Protein AF-A0NAJ2-F1 (afdb_monomer)

Secondary structure (DSSP, 8-state):
-HHHHHHHHHHHHHHHHHHHHHHTS-----TT--SS---S--SS--PPPTTSSTTEEEEEEEETTEEEEEEEEEEEETTEEE--GGGTEETTEEPPGGGEEEEE------TT------SSSS-----TT----

Radius of gyration: 22.98 Å; Cα contacts (8 Å, |Δi|>4): 167; chains: 1; bounding box: 32×60×70 Å

Sequence (133 aa):
MARELLGLLILSSVLLLYVVAQSLGPNRLTCGKRRVKTIHLVQNGIDAKPGHWPWHAAIFHRKGDQLDYACGGSIIDENTILTAAHCVFLVNGLMPVSRVSVHPGSGSSERGERVCAGTHGAGIDSASRVQFE

InterPro domains:
  IPR001254 Serine proteases, trypsin domain [PF00089] (43-89)
  IPR009003 Peptidase S1, PA clan [SSF50494] (6-106)
  IPR018114 Serine proteases, trypsin family, histidine active site [PS00134] (82-87)
  IPR051333 CLIP domain-containing serine protease [PTHR24260] (43-109)

Structure (mmCIF, N/CA/C/O backbone):
data_AF-A0NAJ2-F1
#
_entry.id   AF-A0NAJ2-F1
#
loop_
_atom_site.group_PDB
_atom_site.id
_atom_site.type_symbol
_atom_site.label_atom_id
_atom_site.label_alt_id
_atom_site.label_comp_id
_atom_site.label_asym_id
_atom_site.label_entity_id
_atom_site.label_seq_id
_atom_site.pdbx_PDB_ins_code
_atom_site.Cartn_x
_atom_site.Cartn_y
_atom_site.Cartn_z
_atom_site.occupancy
_atom_site.B_iso_or_equiv
_atom_site.auth_seq_id
_atom_site.auth_comp_id
_atom_site.auth_asym_id
_atom_site.auth_atom_id
_atom_site.pdbx_PDB_model_num
ATOM 1 N N . MET A 1 1 ? -6.582 37.417 50.034 1.00 69.12 1 MET A N 1
ATOM 2 C CA . MET A 1 1 ? -6.600 35.974 50.371 1.00 69.12 1 MET A CA 1
ATOM 3 C C . MET A 1 1 ? -7.510 35.196 49.415 1.00 69.12 1 MET A C 1
ATOM 5 O O . MET A 1 1 ? -6.983 34.580 48.505 1.00 69.12 1 MET A O 1
ATOM 9 N N . ALA A 1 2 ? -8.845 35.281 49.512 1.00 72.56 2 ALA A N 1
ATOM 10 C CA . ALA A 1 2 ? -9.759 34.480 48.671 1.00 72.56 2 ALA A CA 1
ATOM 11 C C . ALA A 1 2 ? -9.719 34.796 47.156 1.00 72.56 2 ALA A C 1
ATOM 13 O O . ALA A 1 2 ? -9.853 33.893 46.337 1.00 72.56 2 ALA A O 1
ATOM 14 N N . ARG A 1 3 ? -9.496 36.062 46.774 1.00 76.44 3 ARG A N 1
ATOM 15 C CA . ARG A 1 3 ? -9.428 36.488 45.359 1.00 76.44 3 ARG A CA 1
ATOM 16 C C . ARG A 1 3 ? -8.176 35.969 44.635 1.00 76.44 3 ARG A C 1
ATOM 18 O O . ARG A 1 3 ? -8.267 35.597 43.474 1.00 76.44 3 ARG A O 1
ATOM 25 N N . GLU A 1 4 ? -7.055 35.870 45.349 1.00 82.44 4 GLU A N 1
ATOM 26 C CA . GLU A 1 4 ? -5.792 35.317 44.834 1.00 82.44 4 GLU A CA 1
ATOM 27 C C . GLU A 1 4 ? -5.883 33.795 44.639 1.00 82.44 4 GLU A C 1
ATOM 29 O O . GLU A 1 4 ? -5.465 33.264 43.616 1.00 82.44 4 GLU A O 1
ATOM 34 N N . LEU A 1 5 ? -6.511 33.092 45.591 1.00 83.75 5 LEU A N 1
ATOM 35 C CA . LEU A 1 5 ? -6.775 31.651 45.498 1.00 83.75 5 LEU A CA 1
ATOM 36 C C . LEU A 1 5 ? -7.719 31.318 44.334 1.00 83.75 5 LEU A C 1
ATOM 38 O O . LEU A 1 5 ? -7.471 30.365 43.601 1.00 83.75 5 LEU A O 1
ATOM 42 N N . LEU A 1 6 ? -8.762 32.129 44.122 1.00 90.56 6 LEU A N 1
ATOM 43 C CA . LEU A 1 6 ? -9.661 31.973 42.979 1.00 90.56 6 LEU A CA 1
ATOM 44 C C . LEU A 1 6 ? -8.921 32.202 41.651 1.00 90.56 6 LEU A C 1
ATOM 46 O O . LEU A 1 6 ? -9.102 31.428 40.717 1.00 90.56 6 LEU A O 1
ATOM 50 N N . GLY A 1 7 ? -8.035 33.201 41.587 1.00 92.94 7 GLY A N 1
ATOM 51 C CA . GLY A 1 7 ? -7.182 33.445 40.420 1.00 92.94 7 GLY A CA 1
ATOM 52 C C . GLY A 1 7 ? -6.271 32.260 40.088 1.00 92.94 7 GLY A C 1
ATOM 53 O O . GLY A 1 7 ? -6.223 31.828 38.939 1.00 92.94 7 GLY A O 1
ATOM 54 N N . LEU A 1 8 ? -5.612 31.674 41.091 1.00 92.88 8 LEU A N 1
ATOM 55 C CA . LEU A 1 8 ? -4.738 30.509 40.906 1.00 92.88 8 LEU A CA 1
ATOM 56 C C . LEU A 1 8 ? -5.498 29.253 40.445 1.00 92.88 8 LEU A C 1
ATOM 58 O O . LEU A 1 8 ? -4.976 28.503 39.622 1.00 92.88 8 LEU A O 1
ATOM 62 N N . LEU A 1 9 ? -6.730 29.037 40.919 1.00 94.44 9 LEU A N 1
ATOM 63 C CA . LEU A 1 9 ? -7.587 27.924 40.481 1.00 94.44 9 LEU A CA 1
ATOM 64 C C . LEU A 1 9 ? -8.089 28.096 39.039 1.00 94.44 9 LEU A C 1
ATOM 66 O O . LEU A 1 9 ? -8.156 27.133 38.273 1.00 94.44 9 LEU A O 1
ATOM 70 N N . ILE A 1 10 ? -8.423 29.325 38.639 1.00 95.25 10 ILE A N 1
ATOM 71 C CA . ILE A 1 10 ? -8.796 29.619 37.251 1.00 95.25 10 ILE A CA 1
ATOM 72 C C . ILE A 1 10 ? -7.583 29.446 36.330 1.00 95.25 10 ILE A C 1
ATOM 74 O O . ILE A 1 10 ? -7.696 28.811 35.287 1.00 95.25 10 ILE A O 1
ATOM 78 N N . LEU A 1 11 ? -6.401 29.921 36.728 1.00 95.12 11 LEU A N 1
ATOM 79 C CA . LEU A 1 11 ? -5.182 29.747 35.935 1.00 95.12 11 LEU A CA 1
ATOM 80 C C . LEU A 1 11 ? -4.785 28.272 35.792 1.00 95.12 11 LEU A C 1
ATOM 82 O O . LEU A 1 11 ? -4.441 27.846 34.692 1.00 95.12 11 LEU A O 1
ATOM 86 N N . SER A 1 12 ? -4.864 27.480 36.866 1.00 95.50 12 SER A N 1
ATOM 87 C CA . SER A 1 12 ? -4.528 26.053 36.807 1.00 95.50 12 SER A CA 1
ATOM 88 C C . SER A 1 12 ? -5.526 25.257 35.965 1.00 95.50 12 SER A C 1
ATOM 90 O O . SER A 1 12 ? -5.108 24.420 35.169 1.00 95.50 12 SER A O 1
ATOM 92 N N . SER A 1 13 ? -6.827 25.545 36.074 1.00 95.31 13 SER A N 1
ATOM 93 C CA . SER A 1 13 ? -7.857 24.894 35.254 1.00 95.31 13 SER A CA 1
ATOM 94 C C . SER A 1 13 ? -7.746 25.263 33.774 1.00 95.31 13 SER A C 1
ATOM 96 O O . SER A 1 13 ? -7.801 24.373 32.929 1.00 95.31 13 SER A O 1
ATOM 98 N N . VAL A 1 14 ? -7.508 26.536 33.442 1.00 95.75 14 VAL A N 1
ATOM 99 C CA . VAL A 1 14 ? -7.268 26.981 32.058 1.00 95.75 14 VAL A CA 1
ATOM 100 C C . VAL A 1 14 ? -6.008 26.330 31.484 1.00 95.75 14 VAL A C 1
ATOM 102 O O . VAL A 1 14 ? -6.032 25.845 30.353 1.00 95.75 14 VAL A O 1
ATOM 105 N N . LEU A 1 15 ? -4.925 26.258 32.265 1.00 94.31 15 LEU A N 1
ATOM 106 C CA . LEU A 1 15 ? -3.690 25.592 31.852 1.00 94.31 15 LEU A CA 1
ATOM 107 C C . LEU A 1 15 ? -3.914 24.094 31.605 1.00 94.31 15 LEU A C 1
ATOM 109 O O . LEU A 1 15 ? -3.448 23.561 30.599 1.00 94.31 15 LEU A O 1
ATOM 113 N N . LEU A 1 16 ? -4.664 23.425 32.484 1.00 93.19 16 LEU A N 1
ATOM 114 C CA . LEU A 1 16 ? -4.995 22.010 32.341 1.00 93.19 16 LEU A CA 1
ATOM 115 C C . LEU A 1 16 ? -5.844 21.765 31.085 1.00 93.19 16 LEU A C 1
ATOM 117 O O . LEU A 1 16 ? -5.530 20.875 30.299 1.00 93.19 16 LEU A O 1
ATOM 121 N N . LEU A 1 17 ? -6.870 22.589 30.848 1.00 92.06 17 LEU A N 1
ATOM 122 C CA . LEU A 1 17 ? -7.715 22.508 29.653 1.00 92.06 17 LEU A CA 1
ATOM 123 C C . LEU A 1 17 ? -6.915 22.728 28.364 1.00 92.06 17 LEU A C 1
ATOM 125 O O . LEU A 1 17 ? -7.128 22.014 27.388 1.00 92.06 17 LEU A O 1
ATOM 129 N N . TYR A 1 18 ? -5.965 23.664 28.358 1.00 91.12 18 TYR A N 1
ATOM 130 C CA . TYR A 1 18 ? -5.097 23.910 27.206 1.00 91.12 18 TYR A CA 1
ATOM 131 C C . TYR A 1 18 ? -4.167 22.725 26.900 1.00 91.12 18 TYR A C 1
ATOM 133 O O . TYR A 1 18 ? -3.967 22.374 25.737 1.00 91.12 18 TYR A O 1
ATOM 141 N N . VAL A 1 19 ? -3.617 22.078 27.932 1.00 89.31 19 VAL A N 1
ATOM 142 C CA . VAL A 1 19 ? -2.789 20.869 27.773 1.00 89.31 19 VAL A CA 1
ATOM 143 C C . VAL A 1 19 ? -3.629 19.695 27.259 1.00 89.31 19 VAL A C 1
ATOM 145 O O . VAL A 1 19 ? -3.206 19.001 26.338 1.00 89.31 19 VAL A O 1
ATOM 148 N N . VAL A 1 20 ? -4.842 19.505 27.790 1.00 87.81 20 VAL A N 1
ATOM 149 C CA . VAL A 1 20 ? -5.787 18.469 27.329 1.00 87.81 20 VAL A CA 1
ATOM 150 C C . VAL A 1 20 ? -6.244 18.721 25.885 1.00 87.81 20 VAL A C 1
ATOM 152 O O . VAL A 1 20 ? -6.370 17.787 25.102 1.00 87.81 20 VAL A O 1
ATOM 155 N N . ALA A 1 21 ? -6.449 19.977 25.485 1.00 84.06 21 ALA A N 1
ATOM 156 C CA . ALA A 1 21 ? -6.818 20.315 24.110 1.00 84.06 21 ALA A CA 1
ATOM 157 C C . ALA A 1 21 ? -5.715 19.963 23.094 1.00 84.06 21 ALA A C 1
ATOM 159 O O . ALA A 1 21 ? -6.017 19.573 21.968 1.00 84.06 21 ALA A O 1
ATOM 160 N N . GLN A 1 22 ? -4.440 20.055 23.486 1.00 76.50 22 GLN A N 1
ATOM 161 C CA . GLN A 1 22 ? -3.313 19.701 22.616 1.00 76.50 22 GLN A CA 1
ATOM 162 C C . GLN A 1 22 ? -3.162 18.189 22.397 1.00 76.50 22 GLN A C 1
ATOM 164 O O . GLN A 1 22 ? -2.713 17.780 21.329 1.00 76.50 22 GLN A O 1
ATOM 169 N N . SER A 1 23 ? -3.551 17.349 23.361 1.00 70.44 23 SER A N 1
ATOM 170 C CA . SER A 1 23 ? -3.502 15.885 23.209 1.00 70.44 23 SER A CA 1
ATOM 171 C C . SER A 1 23 ? -4.673 15.310 22.404 1.00 70.44 23 SER A C 1
ATOM 173 O O . SER A 1 23 ? -4.596 14.173 21.946 1.00 70.44 23 SER A O 1
ATOM 175 N N . LEU A 1 24 ? -5.729 16.100 22.192 1.00 66.19 24 LEU A N 1
ATOM 176 C CA . LEU A 1 24 ? -6.891 15.765 21.360 1.00 66.19 24 LEU A CA 1
ATOM 177 C C . LEU A 1 24 ? -6.748 16.240 19.905 1.00 66.19 24 LEU A C 1
ATOM 179 O O . LEU A 1 24 ? -7.700 16.144 19.128 1.00 66.19 24 LEU A O 1
ATOM 183 N N . GLY A 1 25 ? -5.576 16.763 19.523 1.00 60.25 25 GLY A N 1
ATOM 184 C CA . GLY A 1 25 ? -5.298 17.123 18.139 1.00 60.25 25 GLY A CA 1
ATOM 185 C C . GLY A 1 25 ? -5.521 15.912 17.222 1.00 60.25 25 GLY A C 1
ATOM 186 O O . GLY A 1 25 ? -5.055 14.818 17.548 1.00 60.25 25 GLY A O 1
ATOM 187 N N . PRO A 1 26 ? -6.233 16.059 16.089 1.00 61.59 26 PRO A N 1
ATOM 188 C CA . PRO A 1 26 ? -6.416 14.953 15.161 1.00 61.59 26 PRO A CA 1
ATOM 189 C C . PRO A 1 26 ? -5.036 14.437 14.755 1.00 61.59 26 PRO A C 1
ATOM 191 O O . PRO A 1 26 ? -4.183 15.236 14.361 1.00 61.59 26 PRO A O 1
ATOM 194 N N . ASN A 1 27 ? -4.813 13.120 14.851 1.00 58.84 27 ASN A N 1
ATOM 195 C CA . ASN A 1 27 ? -3.659 12.479 14.225 1.00 58.84 27 ASN A CA 1
ATOM 196 C C . ASN A 1 27 ? -3.636 12.947 12.774 1.00 58.84 27 ASN A C 1
ATOM 198 O O . ASN A 1 27 ? -4.508 12.586 11.980 1.00 58.84 27 ASN A O 1
ATOM 202 N N . ARG A 1 28 ? -2.703 13.841 12.456 1.00 61.28 28 ARG A N 1
ATOM 203 C CA . ARG A 1 28 ? -2.711 14.564 11.193 1.00 61.28 28 ARG A CA 1
ATOM 204 C C . ARG A 1 28 ? -2.213 13.605 10.122 1.00 61.28 28 ARG A C 1
ATOM 206 O O . ARG A 1 28 ? -1.034 13.603 9.811 1.00 61.28 28 ARG A O 1
ATOM 213 N N . LEU A 1 29 ? -3.108 12.778 9.584 1.00 65.25 29 LEU A N 1
ATOM 214 C CA . LEU A 1 29 ? -2.860 11.959 8.400 1.00 65.25 29 LEU A CA 1
ATOM 215 C C . LEU A 1 29 ? -2.403 12.893 7.272 1.00 65.25 29 LEU A C 1
ATOM 217 O O . LEU A 1 2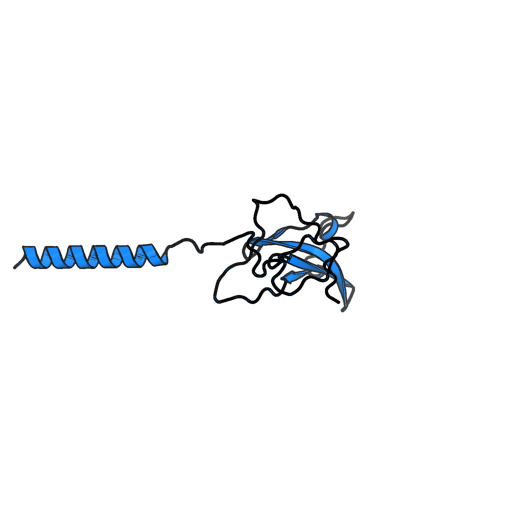9 ? -3.208 13.628 6.694 1.00 65.25 29 LEU A O 1
ATOM 221 N N . THR A 1 30 ? -1.097 12.938 6.994 1.00 74.56 30 THR A N 1
ATOM 222 C CA . THR A 1 30 ? -0.569 13.718 5.875 1.00 74.56 30 THR A CA 1
ATOM 223 C C . THR A 1 30 ? -0.481 12.847 4.630 1.00 74.56 30 THR A C 1
ATOM 225 O O . THR A 1 30 ? 0.537 12.243 4.309 1.00 74.56 30 THR A O 1
ATOM 228 N N . CYS A 1 31 ? -1.591 12.786 3.900 1.00 80.75 31 CYS A N 1
ATOM 229 C CA . CYS A 1 31 ? -1.665 11.994 2.681 1.00 80.75 31 CYS A CA 1
ATOM 230 C C . CYS A 1 31 ? -0.955 12.663 1.491 1.00 80.75 31 CYS A C 1
ATOM 232 O O . CYS A 1 31 ? -0.807 13.886 1.431 1.00 80.75 31 CYS A O 1
ATOM 234 N N . GLY A 1 32 ? -0.531 11.856 0.516 1.00 80.38 32 GLY A N 1
ATOM 235 C CA . GLY A 1 32 ? -0.019 12.313 -0.783 1.00 80.38 32 GLY A CA 1
ATOM 236 C C . GLY A 1 32 ? 1.387 12.901 -0.765 1.00 80.38 32 GLY A C 1
ATOM 237 O O . GLY A 1 32 ? 1.822 13.493 -1.752 1.00 80.38 32 GLY A O 1
ATOM 238 N N . LYS A 1 33 ? 2.122 12.755 0.340 1.00 82.19 33 LYS A N 1
ATOM 239 C CA . LYS A 1 33 ? 3.489 13.266 0.460 1.00 82.19 33 LYS A CA 1
ATOM 240 C C . LYS A 1 33 ? 4.518 12.176 0.197 1.00 82.19 33 LYS A C 1
ATOM 242 O O . LYS A 1 33 ? 4.637 11.216 0.954 1.00 82.19 33 LYS A O 1
ATOM 247 N N . ARG A 1 34 ? 5.299 12.343 -0.871 1.00 77.94 34 ARG A N 1
ATOM 248 C CA . ARG A 1 34 ? 6.479 11.503 -1.119 1.00 77.94 34 ARG A CA 1
ATOM 249 C C . ARG A 1 34 ? 7.582 11.861 -0.127 1.00 77.94 34 ARG A C 1
ATOM 251 O O . ARG A 1 34 ? 7.812 13.042 0.132 1.00 77.94 34 ARG A O 1
ATOM 258 N N . ARG A 1 35 ? 8.282 10.848 0.394 1.00 74.94 35 ARG A N 1
ATOM 259 C CA . ARG A 1 35 ? 9.417 11.043 1.318 1.00 74.94 35 ARG A CA 1
ATOM 260 C C . ARG A 1 35 ? 10.721 11.332 0.582 1.00 74.94 35 ARG A C 1
ATOM 262 O O . ARG A 1 35 ? 11.614 11.966 1.130 1.00 74.94 35 ARG A O 1
ATOM 269 N N . VAL A 1 36 ? 10.796 10.928 -0.682 1.00 77.69 36 VAL A N 1
ATOM 270 C CA . VAL A 1 36 ? 11.911 11.229 -1.579 1.00 77.69 36 VAL A CA 1
ATOM 271 C C . VAL A 1 36 ? 11.412 12.140 -2.695 1.00 77.69 36 VAL A C 1
ATOM 273 O O . VAL A 1 36 ? 10.403 11.855 -3.341 1.00 77.69 36 VAL A O 1
ATOM 276 N N . LYS A 1 37 ? 12.116 13.253 -2.929 1.00 74.44 37 LYS A N 1
ATOM 277 C CA . LYS A 1 37 ? 11.859 14.121 -4.083 1.00 74.44 37 LYS A CA 1
ATOM 278 C C . LYS A 1 37 ? 12.567 13.550 -5.306 1.00 74.44 37 LYS A C 1
ATOM 280 O O . LYS A 1 37 ? 13.793 13.499 -5.343 1.00 74.44 37 LYS A O 1
ATOM 285 N N . THR A 1 38 ? 11.806 13.172 -6.325 1.00 70.25 38 THR A N 1
ATOM 286 C CA . THR A 1 38 ? 12.356 12.916 -7.659 1.00 70.25 38 THR A CA 1
ATOM 287 C C . THR A 1 38 ? 12.533 14.262 -8.358 1.00 70.25 38 THR A C 1
ATOM 289 O O . THR A 1 38 ? 11.559 14.976 -8.579 1.00 70.25 38 THR A O 1
ATOM 292 N N . ILE A 1 39 ? 13.776 14.637 -8.656 1.00 67.12 39 ILE A N 1
ATOM 293 C CA . ILE A 1 39 ? 14.122 15.932 -9.274 1.00 67.12 39 ILE A CA 1
ATOM 294 C C . ILE A 1 39 ? 14.024 15.923 -10.811 1.00 67.12 39 ILE A C 1
ATOM 296 O O . ILE A 1 39 ? 14.202 16.961 -11.440 1.00 67.12 39 ILE A O 1
ATOM 300 N N . HIS A 1 40 ? 13.720 14.771 -11.417 1.00 69.19 40 HIS A N 1
ATOM 301 C CA . HIS A 1 40 ? 13.660 14.592 -12.868 1.00 69.19 40 HIS A CA 1
ATOM 302 C C . HIS A 1 40 ? 12.322 13.998 -13.317 1.00 69.19 40 HIS A C 1
ATOM 304 O O . HIS A 1 40 ? 11.699 13.220 -12.592 1.00 69.19 40 HIS A O 1
ATOM 310 N N . LEU A 1 41 ? 11.905 14.353 -14.534 1.00 69.00 41 LEU A N 1
ATOM 311 C CA . LEU A 1 41 ? 10.809 13.687 -15.233 1.00 69.00 41 LEU A CA 1
ATOM 312 C C . LEU A 1 41 ? 11.263 12.275 -15.617 1.00 69.00 41 LEU A C 1
ATOM 314 O O . LEU A 1 41 ? 12.312 12.104 -16.233 1.00 69.00 41 LEU A O 1
ATOM 318 N N . VAL A 1 42 ? 10.480 11.265 -15.244 1.00 65.94 42 VAL A N 1
ATOM 319 C CA . VAL A 1 42 ? 10.776 9.869 -15.575 1.00 65.94 42 VAL A CA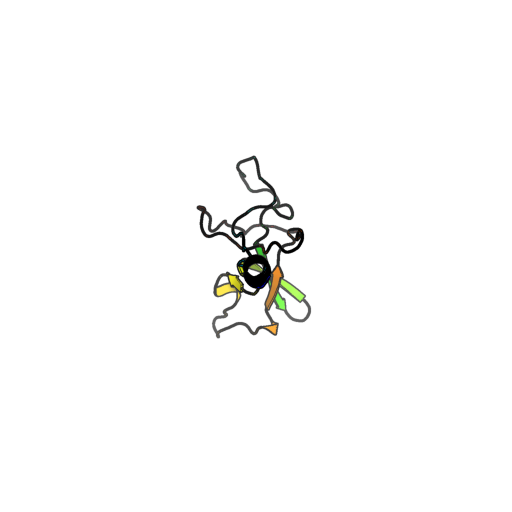 1
ATOM 320 C C . VAL A 1 42 ? 10.305 9.598 -17.004 1.00 65.94 42 VAL A C 1
ATOM 322 O O . VAL A 1 42 ? 9.107 9.511 -17.256 1.00 65.94 42 VAL A O 1
ATOM 325 N N . GLN A 1 43 ? 11.243 9.462 -17.940 1.00 65.19 43 GLN A N 1
ATOM 326 C CA . GLN A 1 43 ? 10.986 8.917 -19.277 1.00 65.19 43 GLN A CA 1
ATOM 327 C C . GLN A 1 43 ? 11.384 7.435 -19.292 1.00 65.19 43 GLN A C 1
ATOM 329 O O . GLN A 1 43 ? 12.418 7.077 -18.741 1.00 65.19 43 GLN A O 1
ATOM 334 N N . ASN A 1 44 ? 10.546 6.578 -19.884 1.00 71.12 44 ASN A N 1
ATOM 335 C CA . ASN A 1 44 ? 10.717 5.115 -19.987 1.00 71.12 44 ASN A CA 1
ATOM 336 C C . ASN A 1 44 ? 10.723 4.303 -18.677 1.00 71.12 44 ASN A C 1
ATOM 338 O O . ASN A 1 44 ? 10.883 3.087 -18.726 1.00 71.12 44 ASN A O 1
ATOM 342 N N . GLY A 1 45 ?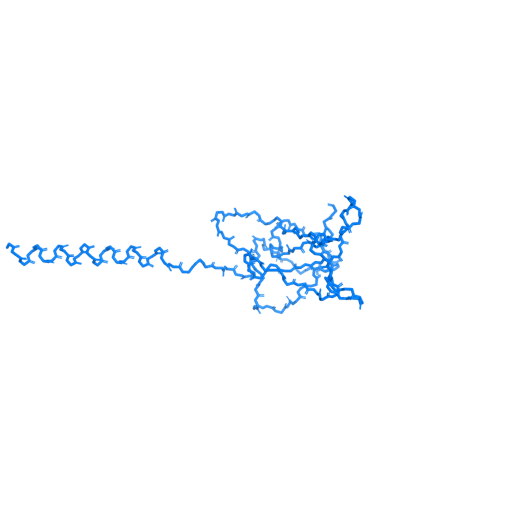 10.452 4.936 -17.534 1.00 68.25 45 GLY A N 1
ATOM 343 C CA . GLY A 1 45 ? 10.426 4.259 -16.237 1.00 68.25 45 GLY A CA 1
ATOM 344 C C . GLY A 1 45 ? 11.824 4.077 -15.644 1.00 68.25 45 GLY A C 1
ATOM 345 O O . GLY A 1 45 ? 12.809 3.912 -16.354 1.00 68.25 45 GLY A O 1
ATOM 346 N N . ILE A 1 46 ? 11.901 4.135 -14.319 1.00 73.88 46 ILE A N 1
ATOM 347 C CA . ILE A 1 46 ? 13.079 3.764 -13.530 1.00 73.88 46 ILE A CA 1
ATOM 348 C C . ILE A 1 46 ? 12.589 3.009 -12.300 1.00 73.88 46 ILE A C 1
ATOM 350 O O . ILE A 1 46 ? 11.474 3.272 -11.830 1.00 73.88 46 ILE A O 1
ATOM 354 N N . ASP A 1 47 ? 13.423 2.133 -11.753 1.00 75.25 47 ASP A N 1
ATOM 355 C CA . ASP A 1 47 ? 13.075 1.406 -10.536 1.00 75.25 47 ASP A CA 1
ATOM 356 C C . ASP A 1 47 ? 12.785 2.378 -9.391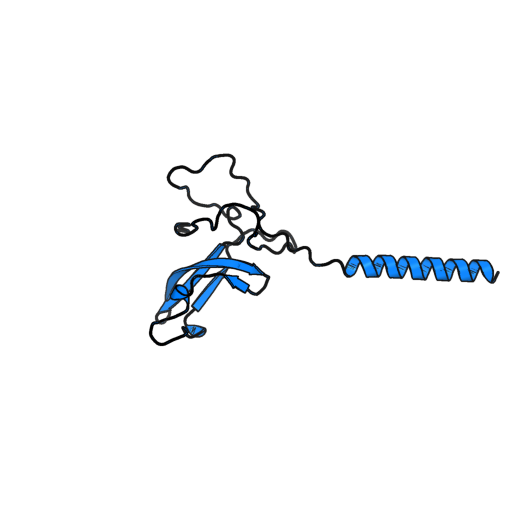 1.00 75.25 47 ASP A C 1
ATOM 358 O O . ASP A 1 47 ? 13.520 3.343 -9.127 1.00 75.25 47 ASP A O 1
ATOM 362 N N . ALA A 1 48 ? 11.668 2.140 -8.707 1.00 75.06 48 ALA A N 1
ATOM 363 C CA . ALA A 1 48 ? 11.293 2.955 -7.570 1.00 75.06 48 ALA A CA 1
ATOM 364 C C . ALA A 1 48 ? 12.120 2.544 -6.352 1.00 75.06 48 ALA A C 1
ATOM 366 O O . ALA A 1 48 ? 12.177 1.375 -5.980 1.00 75.06 48 ALA A O 1
ATOM 367 N N . LYS A 1 49 ? 12.717 3.527 -5.677 1.00 77.56 49 LYS A N 1
ATOM 368 C CA . LYS A 1 49 ? 13.391 3.287 -4.401 1.00 77.56 49 LYS A CA 1
ATOM 369 C C . LYS A 1 49 ? 12.375 3.314 -3.255 1.00 77.56 49 LYS A C 1
ATOM 371 O O . LYS A 1 49 ? 11.342 3.991 -3.370 1.00 77.56 49 LYS A O 1
ATOM 376 N N . PRO A 1 50 ? 12.673 2.657 -2.120 1.00 76.50 50 PRO A N 1
ATOM 377 C CA . PRO A 1 50 ? 11.877 2.795 -0.905 1.00 76.50 50 PRO A CA 1
ATOM 378 C C . PRO A 1 50 ? 11.581 4.268 -0.580 1.00 76.50 50 PRO A C 1
ATOM 380 O O . PRO A 1 50 ? 12.460 5.127 -0.640 1.00 76.50 50 PRO A O 1
ATOM 383 N N . GLY A 1 51 ? 10.319 4.579 -0.274 1.00 75.62 51 GLY A N 1
ATOM 384 C CA . GLY A 1 51 ? 9.868 5.945 0.025 1.00 75.62 51 GLY A CA 1
ATOM 385 C C . GLY A 1 51 ? 9.539 6.845 -1.178 1.00 75.62 51 GLY A C 1
ATOM 386 O O . GLY A 1 51 ? 9.010 7.939 -0.956 1.00 75.62 51 GLY A O 1
ATOM 387 N N . HIS A 1 52 ? 9.777 6.410 -2.427 1.00 80.12 52 HIS A N 1
ATOM 388 C CA . HIS A 1 52 ? 9.266 7.109 -3.622 1.00 80.12 52 HIS A CA 1
ATOM 389 C C . HIS A 1 52 ? 7.732 7.115 -3.644 1.00 80.12 52 HIS A C 1
ATOM 391 O O . HIS A 1 52 ? 7.122 8.147 -3.912 1.00 80.12 52 HIS A O 1
ATOM 397 N N . TRP A 1 53 ? 7.126 5.973 -3.307 1.00 83.94 53 TRP A N 1
ATOM 398 C CA . TRP A 1 53 ? 5.678 5.747 -3.339 1.00 83.94 53 TRP A CA 1
ATOM 399 C C . TRP A 1 53 ? 5.227 5.074 -2.044 1.00 83.94 53 TRP A C 1
ATOM 401 O O . TRP A 1 53 ? 4.944 3.879 -2.023 1.00 83.94 53 TRP A O 1
ATOM 411 N N . PRO A 1 54 ? 5.218 5.811 -0.925 1.00 82.44 54 PRO A N 1
ATOM 412 C CA . PRO A 1 54 ? 5.092 5.195 0.388 1.00 82.44 54 PRO A CA 1
ATOM 413 C C . PRO A 1 54 ? 3.668 4.647 0.637 1.00 82.44 54 PRO A C 1
ATOM 415 O O . PRO A 1 54 ? 3.494 3.783 1.486 1.00 82.44 54 PRO A O 1
ATOM 418 N N . TRP A 1 55 ? 2.662 5.091 -0.128 1.00 87.50 55 TRP A N 1
ATOM 419 C CA . TRP A 1 55 ? 1.292 4.556 -0.103 1.00 87.50 55 TRP A CA 1
ATOM 420 C C . TRP A 1 55 ? 1.077 3.326 -0.997 1.00 87.50 55 TRP A C 1
ATOM 422 O O . TRP A 1 55 ? -0.041 2.819 -1.052 1.00 87.50 55 TRP A O 1
ATOM 432 N N . HIS A 1 56 ? 2.090 2.857 -1.730 1.00 89.12 56 HIS A N 1
ATOM 433 C CA . HIS A 1 56 ? 1.951 1.660 -2.558 1.00 89.12 56 HIS A CA 1
ATOM 434 C C . HIS A 1 56 ? 1.783 0.414 -1.679 1.00 89.12 56 HIS A C 1
ATOM 436 O O . HIS A 1 56 ? 2.516 0.230 -0.708 1.00 89.12 56 HIS A O 1
ATOM 442 N N . ALA A 1 57 ? 0.848 -0.459 -2.042 1.00 89.88 57 ALA A N 1
ATOM 443 C CA . ALA A 1 57 ? 0.669 -1.772 -1.436 1.00 89.88 57 ALA A CA 1
ATOM 444 C C . ALA A 1 57 ? 0.722 -2.854 -2.518 1.00 89.88 57 ALA A C 1
ATOM 446 O O . ALA A 1 57 ? 0.157 -2.685 -3.598 1.00 89.88 57 ALA A O 1
ATOM 447 N N . ALA A 1 58 ? 1.371 -3.973 -2.215 1.00 91.50 58 ALA A N 1
ATOM 448 C CA . ALA A 1 58 ? 1.384 -5.152 -3.068 1.00 91.50 58 ALA A CA 1
ATOM 449 C C . ALA A 1 58 ? 0.314 -6.142 -2.599 1.00 91.50 58 ALA A C 1
ATOM 451 O O . ALA A 1 58 ? 0.193 -6.421 -1.405 1.00 91.50 58 ALA A O 1
ATOM 452 N N . ILE A 1 59 ? -0.468 -6.667 -3.537 1.00 92.88 59 ILE A N 1
ATOM 453 C CA . ILE A 1 59 ? -1.530 -7.638 -3.285 1.00 92.88 59 ILE A CA 1
ATOM 454 C C . ILE A 1 59 ? -1.122 -8.959 -3.924 1.00 92.88 59 ILE A C 1
ATOM 456 O O . ILE A 1 59 ? -0.887 -9.035 -5.131 1.00 92.88 59 ILE A O 1
ATOM 460 N N . PHE A 1 60 ? -1.074 -10.000 -3.103 1.00 94.19 60 PHE A N 1
ATOM 461 C CA . PHE A 1 60 ? -0.701 -11.349 -3.494 1.00 94.19 60 PHE A CA 1
ATOM 462 C C . PHE A 1 60 ? -1.900 -12.282 -3.420 1.00 94.19 60 PHE A C 1
ATOM 464 O O . PHE A 1 60 ? -2.693 -12.227 -2.473 1.00 94.19 60 PHE A O 1
ATOM 471 N N . HIS A 1 61 ? -2.004 -13.177 -4.396 1.00 94.38 61 HIS A N 1
ATOM 472 C CA . HIS A 1 61 ? -2.960 -14.275 -4.369 1.00 94.38 61 HIS A CA 1
ATOM 473 C C . HIS A 1 61 ? -2.275 -15.545 -3.890 1.00 94.38 61 HIS A C 1
ATOM 475 O O . HIS A 1 61 ? -1.200 -15.912 -4.359 1.00 94.38 61 HIS A O 1
ATOM 481 N N . ARG A 1 62 ? -2.917 -16.245 -2.956 1.00 93.56 62 ARG A N 1
ATOM 482 C CA . ARG A 1 62 ? -2.428 -17.529 -2.465 1.00 93.56 62 ARG A CA 1
ATOM 483 C C . ARG A 1 62 ? -2.845 -18.661 -3.402 1.00 93.56 62 ARG A C 1
ATOM 485 O O . ARG A 1 62 ? -4.034 -18.824 -3.724 1.00 93.56 62 ARG A O 1
ATOM 492 N N . LYS A 1 63 ? -1.867 -19.484 -3.777 1.00 89.88 63 LYS A N 1
ATOM 493 C CA . LYS A 1 63 ? -2.035 -20.714 -4.554 1.00 89.88 63 LYS A CA 1
ATOM 494 C C . LYS A 1 63 ? -1.306 -21.859 -3.843 1.00 89.88 63 LYS A C 1
ATOM 496 O O . LYS A 1 6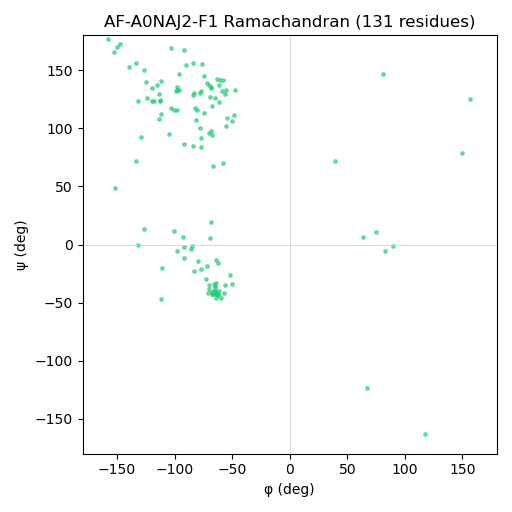3 ? -0.113 -22.071 -4.031 1.00 89.88 63 LYS A O 1
ATOM 501 N N . GLY A 1 64 ? -2.037 -22.582 -2.991 1.00 88.38 64 GLY A N 1
ATOM 502 C CA . GLY A 1 64 ? -1.430 -23.536 -2.056 1.00 88.38 64 GLY A CA 1
ATOM 503 C C . GLY A 1 64 ? -0.599 -22.794 -1.007 1.00 88.38 64 GLY A C 1
ATOM 504 O O . GLY A 1 64 ? -1.120 -21.887 -0.360 1.00 88.38 64 GLY A O 1
ATOM 505 N N . ASP A 1 65 ? 0.683 -23.136 -0.899 1.00 88.62 65 ASP A N 1
ATOM 506 C CA . ASP A 1 65 ? 1.631 -22.485 0.018 1.00 88.62 65 ASP A CA 1
ATOM 507 C C . ASP A 1 65 ? 2.397 -21.310 -0.619 1.00 88.62 65 ASP A C 1
ATOM 509 O O . ASP A 1 65 ? 3.186 -20.647 0.050 1.00 88.62 65 ASP A O 1
ATOM 513 N N . GLN A 1 66 ? 2.166 -21.026 -1.906 1.00 93.69 66 GLN A N 1
ATOM 514 C CA . GLN A 1 66 ? 2.829 -19.939 -2.631 1.00 93.69 66 GLN A CA 1
ATOM 515 C C . GLN A 1 66 ? 1.977 -18.663 -2.658 1.00 93.69 66 GLN A C 1
ATOM 517 O O . GLN A 1 66 ? 0.742 -18.716 -2.693 1.00 93.69 66 GLN A O 1
ATOM 522 N N . LEU A 1 67 ? 2.660 -17.515 -2.640 1.00 93.19 67 LEU A N 1
ATOM 523 C CA . LEU A 1 67 ? 2.086 -16.181 -2.806 1.00 93.19 67 LEU A CA 1
ATOM 524 C C . LEU A 1 67 ? 2.562 -15.600 -4.138 1.00 93.19 67 LEU A C 1
ATOM 526 O O . LEU A 1 67 ? 3.734 -15.260 -4.277 1.00 93.19 67 LEU A O 1
ATOM 530 N N . ASP A 1 68 ? 1.637 -15.446 -5.079 1.00 92.50 68 ASP A N 1
ATOM 531 C CA . ASP A 1 68 ? 1.913 -14.874 -6.394 1.00 92.50 68 ASP A CA 1
ATOM 532 C C . ASP A 1 68 ? 1.493 -13.402 -6.410 1.00 92.50 68 ASP A C 1
ATOM 534 O O . ASP A 1 68 ? 0.387 -13.067 -5.973 1.00 92.50 68 ASP A O 1
ATOM 538 N N . TYR A 1 69 ? 2.361 -12.509 -6.898 1.00 90.75 69 TYR A N 1
ATOM 539 C CA . TYR A 1 69 ? 1.996 -11.102 -7.072 1.00 90.75 69 TYR A CA 1
ATOM 540 C C . TYR A 1 69 ? 0.838 -11.005 -8.065 1.00 90.75 69 TYR A C 1
ATOM 542 O O . TYR A 1 69 ? 0.948 -11.460 -9.203 1.00 90.75 69 TYR A O 1
ATOM 550 N N . ALA A 1 70 ? -0.266 -10.405 -7.632 1.00 91.50 70 ALA A N 1
ATOM 551 C CA . ALA A 1 70 ? -1.480 -10.321 -8.430 1.00 91.50 70 ALA A CA 1
ATOM 552 C C . ALA A 1 70 ? -1.781 -8.887 -8.861 1.00 91.50 70 ALA A C 1
ATOM 554 O O . ALA A 1 70 ? -2.088 -8.640 -10.024 1.00 91.50 70 ALA A O 1
ATOM 555 N N . CYS A 1 71 ? -1.701 -7.941 -7.924 1.00 92.50 71 CYS A N 1
ATOM 556 C CA . CYS A 1 71 ? -2.116 -6.563 -8.146 1.00 92.50 71 CYS A CA 1
ATOM 557 C C . CYS A 1 71 ? -1.359 -5.569 -7.262 1.00 92.50 71 CYS A C 1
ATOM 559 O O . CYS A 1 71 ? -0.766 -5.920 -6.244 1.00 92.50 71 CYS A O 1
ATOM 561 N N . GLY A 1 72 ? -1.475 -4.289 -7.614 1.00 90.19 72 GLY A N 1
ATOM 562 C CA . GLY A 1 72 ? -1.171 -3.179 -6.719 1.00 90.19 72 GLY A CA 1
ATOM 563 C C . GLY A 1 72 ? -2.398 -2.692 -5.940 1.00 90.19 72 GLY A C 1
ATOM 564 O O . GLY A 1 72 ? -3.552 -2.996 -6.257 1.00 90.19 72 GLY A O 1
ATOM 565 N N . GLY A 1 73 ? -2.136 -1.871 -4.933 1.00 90.88 73 GLY A N 1
ATOM 566 C CA . GLY A 1 73 ? -3.124 -1.125 -4.170 1.00 90.88 73 GLY A CA 1
ATOM 567 C C . GLY A 1 73 ? -2.544 0.187 -3.648 1.00 90.88 73 GLY A C 1
ATOM 568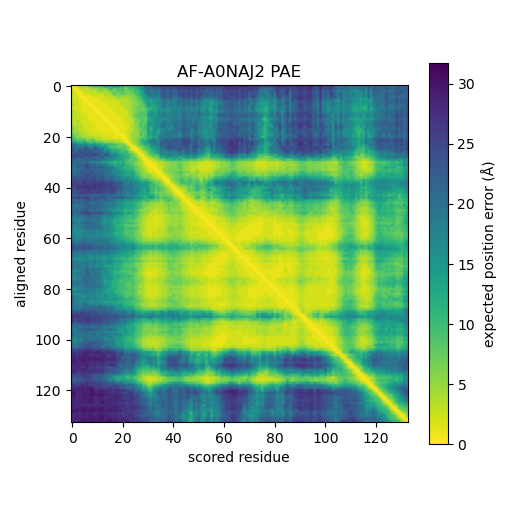 O O . GLY A 1 73 ? -1.340 0.435 -3.736 1.00 90.88 73 GLY A O 1
ATOM 569 N N . SER A 1 74 ? -3.414 1.040 -3.117 1.00 89.38 74 SER A N 1
ATOM 570 C CA . SER A 1 74 ? -3.047 2.304 -2.479 1.00 89.38 74 SER A CA 1
ATOM 571 C C . SER A 1 74 ? -3.588 2.357 -1.059 1.00 89.38 74 SER A C 1
ATOM 573 O O . SER A 1 74 ? -4.787 2.186 -0.849 1.00 89.38 74 SER A O 1
ATOM 575 N N . ILE A 1 75 ? -2.718 2.617 -0.090 1.00 87.56 75 ILE A N 1
ATOM 576 C CA . ILE A 1 75 ? -3.110 2.878 1.296 1.00 87.56 75 ILE A CA 1
ATOM 577 C C . ILE A 1 75 ? -3.852 4.209 1.318 1.00 87.56 75 ILE A C 1
ATOM 579 O O . ILE A 1 75 ? -3.277 5.224 0.937 1.00 87.56 75 ILE A O 1
ATOM 583 N N . ILE A 1 76 ? -5.115 4.217 1.732 1.00 85.44 76 ILE A N 1
ATOM 584 C CA . ILE A 1 76 ? -5.909 5.452 1.847 1.00 85.44 76 ILE A CA 1
ATOM 585 C C . ILE A 1 76 ? -6.202 5.818 3.302 1.00 85.44 76 ILE A C 1
ATOM 587 O O . ILE A 1 76 ? -6.449 6.986 3.585 1.00 85.44 76 ILE A O 1
ATOM 591 N N . ASP A 1 77 ? -6.109 4.846 4.213 1.00 81.56 77 ASP A N 1
ATOM 592 C CA . ASP A 1 77 ? -6.193 5.032 5.663 1.00 81.56 77 ASP A CA 1
ATOM 593 C C . ASP A 1 77 ? -5.518 3.851 6.399 1.00 81.56 77 ASP A C 1
ATOM 595 O O . ASP A 1 77 ? -5.089 2.891 5.757 1.00 81.56 77 ASP A O 1
ATOM 599 N N . GLU A 1 78 ? -5.447 3.891 7.733 1.00 82.06 78 GLU A N 1
ATOM 600 C CA . GLU A 1 78 ? -4.777 2.906 8.607 1.00 82.06 78 GLU A CA 1
ATOM 601 C C . GLU A 1 78 ? -5.160 1.447 8.336 1.00 82.06 78 GLU A C 1
ATOM 603 O O . GLU A 1 78 ? -4.334 0.546 8.479 1.00 82.06 78 GLU A O 1
ATOM 608 N N . ASN A 1 79 ? -6.408 1.209 7.940 1.00 86.44 79 ASN A N 1
ATOM 609 C CA . ASN A 1 79 ? -6.956 -0.132 7.753 1.00 86.44 79 ASN A CA 1
ATOM 610 C C . ASN A 1 79 ? -7.579 -0.329 6.368 1.00 86.44 79 ASN A C 1
ATOM 612 O O . ASN A 1 79 ? -8.298 -1.306 6.159 1.00 86.44 79 ASN A O 1
ATOM 616 N N . THR A 1 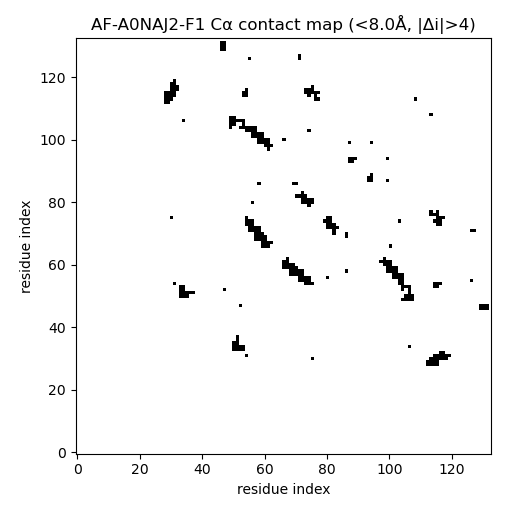80 ? -7.317 0.582 5.423 1.00 88.00 80 THR A N 1
ATOM 617 C CA . THR A 1 80 ? -8.013 0.588 4.132 1.00 88.00 80 THR A CA 1
ATOM 618 C C . THR A 1 80 ? -7.047 0.709 2.959 1.00 88.00 80 THR A C 1
ATOM 620 O O . THR A 1 80 ? -6.298 1.680 2.833 1.00 88.00 80 THR A O 1
ATOM 623 N N . ILE A 1 81 ? -7.130 -0.271 2.056 1.00 89.81 81 ILE A N 1
ATOM 624 C CA . ILE A 1 81 ? -6.405 -0.315 0.785 1.00 89.81 81 ILE A CA 1
ATOM 625 C C . ILE A 1 81 ? -7.406 -0.185 -0.358 1.00 89.81 81 ILE A C 1
ATOM 627 O O . ILE A 1 81 ? -8.326 -0.992 -0.484 1.00 89.81 81 ILE A O 1
ATOM 631 N N . LEU A 1 82 ? -7.201 0.804 -1.220 1.00 90.31 82 LEU A N 1
ATOM 632 C CA . LEU A 1 82 ? -7.919 0.935 -2.480 1.00 90.31 82 LEU A CA 1
ATOM 633 C C . LEU A 1 82 ? -7.243 0.071 -3.553 1.00 90.31 82 LEU A C 1
ATOM 635 O O . LEU A 1 82 ? -6.037 0.182 -3.774 1.00 90.31 82 LEU A O 1
ATOM 639 N N . THR A 1 83 ? -8.012 -0.772 -4.241 1.00 91.81 83 THR A N 1
ATOM 640 C CA . THR A 1 83 ? -7.541 -1.604 -5.361 1.00 91.81 83 THR A CA 1
ATOM 641 C C . THR A 1 83 ? -8.654 -1.809 -6.393 1.00 91.81 83 THR A C 1
ATOM 643 O O . THR A 1 83 ? -9.798 -1.407 -6.174 1.00 91.81 83 THR A O 1
ATOM 646 N N . ALA A 1 84 ? -8.330 -2.416 -7.533 1.00 91.06 84 ALA A N 1
ATOM 647 C CA . ALA A 1 84 ? -9.311 -2.727 -8.561 1.00 91.06 84 ALA A CA 1
ATOM 648 C C . ALA A 1 84 ? -10.193 -3.916 -8.148 1.00 91.06 84 ALA A C 1
ATOM 650 O O . ALA A 1 84 ? -9.719 -4.885 -7.558 1.00 91.06 84 ALA A O 1
ATOM 651 N N . ALA A 1 85 ? -11.474 -3.886 -8.527 1.00 90.44 85 ALA A N 1
ATOM 652 C CA . ALA A 1 85 ? -12.411 -4.962 -8.199 1.00 90.44 85 ALA A CA 1
ATOM 653 C C . ALA A 1 85 ? -11.927 -6.334 -8.708 1.00 90.44 85 ALA A C 1
ATOM 655 O O . ALA A 1 85 ? -11.954 -7.308 -7.966 1.00 90.44 85 ALA A O 1
ATOM 656 N N . HIS A 1 86 ? -11.385 -6.415 -9.926 1.00 91.62 86 HIS A N 1
ATOM 657 C CA . HIS A 1 86 ? -10.893 -7.680 -10.491 1.00 91.62 86 HIS A CA 1
ATOM 658 C C . HIS A 1 86 ? -9.703 -8.292 -9.723 1.00 91.62 86 HIS A C 1
ATOM 660 O O . HIS A 1 86 ? -9.381 -9.456 -9.933 1.00 91.62 86 HIS A O 1
ATOM 666 N N . CYS A 1 87 ? -9.059 -7.539 -8.825 1.00 91.75 87 CYS A N 1
ATOM 667 C CA . CYS A 1 87 ? -8.005 -8.056 -7.953 1.00 91.75 87 CYS A CA 1
ATOM 668 C C . CYS A 1 87 ? -8.553 -8.873 -6.778 1.00 91.75 87 CYS A C 1
ATOM 670 O O . CYS A 1 87 ? -7.812 -9.651 -6.184 1.00 91.75 87 CYS A O 1
ATOM 672 N N . VAL A 1 88 ? -9.827 -8.689 -6.413 1.00 92.06 88 VAL A N 1
ATOM 673 C CA . VAL A 1 88 ? -10.458 -9.336 -5.246 1.00 92.06 88 VAL A CA 1
ATOM 674 C C . VAL A 1 88 ? -11.815 -9.975 -5.560 1.00 92.06 88 VAL A C 1
ATOM 676 O O . VAL A 1 88 ? -12.420 -10.590 -4.686 1.00 92.06 88 VAL A O 1
ATOM 679 N N . PHE A 1 89 ? -12.286 -9.885 -6.805 1.00 90.12 89 PHE A N 1
ATOM 680 C CA . PHE A 1 89 ? -13.502 -10.529 -7.296 1.00 90.12 89 PHE A CA 1
ATOM 681 C C . PHE A 1 89 ? -13.179 -11.493 -8.440 1.00 90.12 89 PHE A C 1
ATOM 683 O O . PHE A 1 89 ? -12.452 -11.162 -9.374 1.00 90.12 89 PHE A O 1
ATOM 690 N N . LEU A 1 90 ? -13.773 -12.681 -8.375 1.00 82.44 90 LEU A N 1
ATOM 691 C CA . LEU A 1 90 ? -13.823 -13.671 -9.445 1.00 82.44 90 LEU A CA 1
ATOM 692 C C . LEU A 1 90 ? -15.216 -13.644 -10.092 1.00 82.44 90 LEU A C 1
ATOM 694 O O . LEU A 1 90 ? -16.162 -13.092 -9.532 1.00 82.44 90 LEU A O 1
ATOM 698 N N . VAL A 1 91 ? -15.374 -14.317 -11.237 1.00 80.12 91 VAL A N 1
ATOM 699 C CA . VAL A 1 91 ? -16.682 -14.489 -11.912 1.00 80.12 91 VAL A CA 1
ATOM 700 C C . VAL A 1 91 ? -17.780 -15.044 -10.994 1.00 80.12 91 VAL A C 1
ATOM 702 O O . VAL A 1 91 ? -18.952 -14.752 -11.198 1.00 80.12 91 VAL A O 1
ATOM 705 N N . ASN A 1 92 ? -17.396 -15.783 -9.950 1.00 81.75 92 ASN A N 1
ATOM 706 C CA . ASN A 1 92 ? -18.311 -16.424 -9.005 1.00 81.75 92 ASN A CA 1
ATOM 707 C C . ASN A 1 92 ? -18.459 -15.650 -7.676 1.00 81.75 92 ASN A C 1
ATOM 709 O O . ASN A 1 92 ? -19.003 -16.195 -6.719 1.00 81.75 92 ASN A O 1
ATOM 713 N N . GLY A 1 93 ? -17.959 -14.411 -7.591 1.00 86.19 93 GLY A N 1
ATOM 714 C CA . GLY A 1 93 ? -18.070 -13.551 -6.408 1.00 86.19 93 GLY A CA 1
ATOM 715 C C . GLY A 1 93 ? -16.732 -13.177 -5.762 1.00 86.19 93 GLY A C 1
ATOM 716 O O . GLY A 1 93 ? -15.669 -13.275 -6.375 1.00 86.19 93 GLY A O 1
ATOM 717 N N . LEU A 1 94 ? -16.794 -12.702 -4.516 1.00 88.25 94 LEU A N 1
ATOM 718 C CA . LEU A 1 94 ? -15.633 -12.250 -3.741 1.00 88.25 94 LEU A CA 1
ATOM 719 C C . LEU A 1 94 ? -14.619 -13.377 -3.512 1.00 88.25 94 LEU A C 1
ATOM 721 O O . LEU A 1 94 ? -14.976 -14.497 -3.145 1.00 88.25 94 LEU A O 1
ATOM 725 N N . MET A 1 95 ? -13.336 -13.058 -3.672 1.00 90.38 95 MET A N 1
ATOM 726 C CA . MET A 1 95 ? -12.253 -13.962 -3.314 1.00 90.38 95 MET A CA 1
ATOM 727 C C . MET A 1 95 ? -12.205 -14.134 -1.781 1.00 90.38 95 MET A C 1
ATOM 729 O O . MET A 1 95 ? -12.274 -13.137 -1.059 1.00 90.38 95 MET A O 1
ATOM 733 N N . PRO A 1 96 ? -12.069 -15.368 -1.253 1.00 91.56 96 PRO A N 1
ATOM 734 C CA . PRO A 1 96 ? -11.932 -15.583 0.184 1.00 91.56 96 PRO A CA 1
ATOM 735 C C . PRO A 1 96 ? -10.727 -14.830 0.749 1.00 91.56 96 PRO A C 1
ATOM 737 O O . PRO A 1 96 ? -9.658 -14.837 0.141 1.00 91.56 96 PRO A O 1
ATOM 740 N N . VAL A 1 97 ? -10.868 -14.261 1.949 1.00 90.62 97 VAL A N 1
ATOM 741 C CA . VAL A 1 97 ? -9.792 -13.504 2.618 1.00 90.62 97 VAL A CA 1
ATOM 742 C C . VAL A 1 97 ? -8.518 -14.344 2.772 1.00 90.62 97 VAL A C 1
ATOM 744 O O . VAL A 1 97 ? -7.420 -13.836 2.593 1.00 90.62 97 VAL A O 1
ATOM 747 N N . SER A 1 98 ? -8.643 -15.657 2.994 1.00 91.81 98 SER A N 1
ATOM 748 C CA . SER A 1 98 ? -7.505 -16.589 3.079 1.00 91.81 98 SER A CA 1
ATOM 749 C C . SER A 1 98 ? -6.670 -16.696 1.796 1.00 91.81 98 SER A C 1
ATOM 751 O O . SER A 1 98 ? -5.549 -17.207 1.837 1.00 91.81 98 SER A O 1
ATOM 753 N N . ARG A 1 99 ? -7.201 -16.234 0.658 1.00 92.12 99 ARG A N 1
ATOM 754 C CA . ARG A 1 99 ? -6.513 -16.231 -0.635 1.00 92.12 99 ARG A CA 1
ATOM 755 C C . ARG A 1 99 ? -5.872 -14.896 -0.988 1.00 92.12 99 ARG A C 1
ATOM 757 O O . ARG A 1 99 ? -5.174 -14.853 -1.993 1.00 92.12 99 ARG A O 1
ATOM 764 N N . VAL A 1 100 ? -6.068 -13.848 -0.193 1.00 92.69 100 VAL A N 1
ATOM 765 C CA . VAL A 1 100 ? -5.519 -12.515 -0.457 1.00 92.69 100 VAL A CA 1
ATOM 766 C C . VAL A 1 100 ? -4.568 -12.136 0.672 1.00 92.69 100 VAL A C 1
ATOM 768 O O . VAL A 1 100 ? -4.953 -12.116 1.836 1.00 92.69 100 VAL A O 1
ATOM 771 N N . SER A 1 101 ? -3.324 -11.815 0.327 1.00 93.56 101 SER A N 1
ATOM 772 C CA . SER A 1 101 ? -2.358 -11.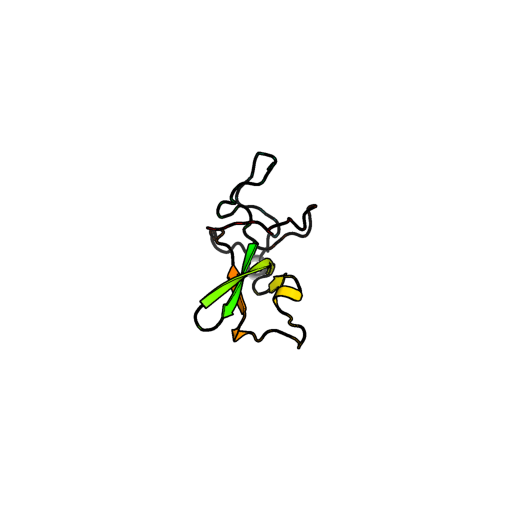215 1.251 1.00 93.56 101 SER A CA 1
ATOM 773 C C . SER A 1 101 ? -2.015 -9.814 0.771 1.00 93.56 101 SER A C 1
ATOM 775 O O . SER A 1 101 ? -1.815 -9.607 -0.424 1.00 93.56 101 SER A O 1
ATOM 777 N N . VAL A 1 102 ? -1.939 -8.848 1.685 1.00 91.50 102 VAL A N 1
ATOM 778 C CA . VAL A 1 102 ? -1.584 -7.465 1.353 1.00 91.50 102 VAL A CA 1
ATOM 779 C C . VAL A 1 102 ? -0.330 -7.071 2.107 1.00 91.50 102 VAL A C 1
ATOM 781 O O . VAL A 1 102 ? -0.277 -7.172 3.330 1.00 91.50 102 VAL A O 1
ATOM 784 N N . HIS A 1 103 ? 0.688 -6.641 1.370 1.00 91.19 103 HIS A N 1
ATOM 785 C CA . HIS A 1 103 ? 1.970 -6.211 1.907 1.00 91.19 103 HIS A CA 1
ATOM 786 C C . HIS A 1 103 ? 2.122 -4.702 1.644 1.00 91.19 103 HIS A C 1
ATOM 788 O O . HIS A 1 103 ? 2.302 -4.295 0.491 1.00 91.19 103 HIS A O 1
ATOM 794 N N . PRO A 1 104 ? 2.020 -3.850 2.679 1.00 83.88 104 PRO A N 1
ATOM 795 C CA . PRO A 1 104 ? 2.296 -2.420 2.561 1.00 83.88 104 PRO A CA 1
ATOM 796 C C . PRO A 1 104 ? 3.747 -2.174 2.128 1.00 83.88 104 PRO A C 1
ATOM 798 O O . PRO A 1 104 ? 4.660 -2.862 2.587 1.00 83.88 104 PRO A O 1
ATOM 801 N N . GLY A 1 105 ? 3.978 -1.183 1.267 1.00 72.56 105 GLY A N 1
ATOM 802 C CA . GLY A 1 105 ? 5.324 -0.789 0.863 1.00 72.56 105 GLY A CA 1
ATOM 803 C C . GLY A 1 105 ? 6.148 -0.264 2.043 1.00 72.56 105 GLY A C 1
ATOM 804 O O . GLY A 1 105 ? 5.645 0.453 2.910 1.00 72.56 105 GLY A O 1
ATOM 805 N N . SER A 1 106 ? 7.444 -0.588 2.076 1.00 62.03 106 SER A N 1
ATOM 806 C CA . SER A 1 106 ? 8.361 -0.074 3.095 1.00 62.03 106 SER A CA 1
ATOM 807 C C . SER A 1 106 ? 8.751 1.381 2.788 1.00 62.03 106 SER A C 1
ATOM 809 O O . SER A 1 106 ? 9.698 1.693 2.070 1.00 62.03 106 SER A O 1
ATOM 811 N N . GLY A 1 107 ? 8.001 2.330 3.339 1.00 55.47 107 GLY A N 1
ATOM 812 C CA . GLY A 1 107 ? 8.489 3.689 3.563 1.00 55.47 107 GLY A CA 1
ATOM 813 C C . GLY A 1 107 ? 8.879 3.793 5.028 1.00 55.47 107 GLY A C 1
ATOM 814 O 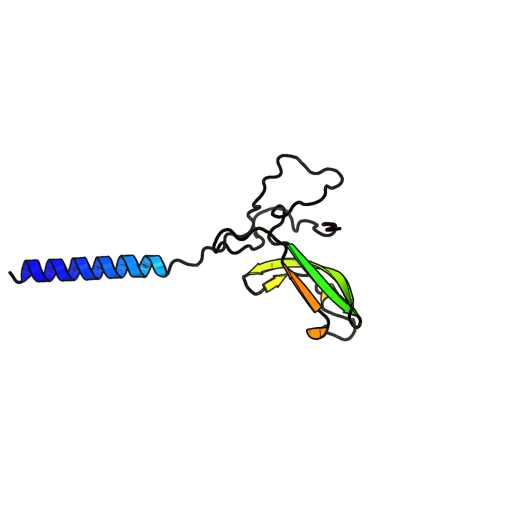O . GLY A 1 107 ? 8.005 3.640 5.870 1.00 55.47 107 GLY A O 1
ATOM 815 N N . SER A 1 108 ? 10.160 4.005 5.360 1.00 47.03 108 SER A N 1
ATOM 816 C CA . SER A 1 108 ? 10.604 4.044 6.764 1.00 47.03 108 SER A CA 1
ATOM 817 C C . SER A 1 108 ? 9.712 4.957 7.618 1.00 47.03 108 SER A C 1
ATOM 819 O O . SER A 1 108 ? 9.663 6.166 7.427 1.00 47.03 108 SER A O 1
ATOM 821 N N . SER A 1 109 ? 8.958 4.354 8.532 1.00 45.31 109 SER A N 1
ATOM 822 C CA . SER A 1 109 ? 8.088 5.059 9.465 1.00 45.31 109 SER A CA 1
ATOM 823 C C . SER A 1 109 ? 8.963 5.849 10.436 1.00 45.31 109 SER A C 1
ATOM 825 O O . SER A 1 109 ? 9.417 5.322 11.452 1.00 45.31 109 SER A O 1
ATOM 827 N N . GLU A 1 110 ? 9.218 7.120 10.140 1.00 47.66 110 GLU A N 1
ATOM 828 C CA . GLU A 1 110 ? 9.669 8.059 11.159 1.00 47.66 110 GLU A CA 1
ATOM 829 C C . GLU A 1 110 ? 8.496 8.289 12.114 1.00 47.66 110 GLU A C 1
ATOM 831 O O . GLU A 1 110 ? 7.562 9.024 11.824 1.00 47.66 110 GLU A O 1
ATOM 836 N N . ARG A 1 111 ? 8.529 7.558 13.233 1.00 47.25 111 ARG A N 1
ATOM 837 C CA . ARG A 1 111 ? 7.833 7.849 14.492 1.00 47.25 111 ARG A CA 1
ATOM 838 C C . ARG A 1 111 ? 6.406 8.419 14.321 1.00 47.25 111 ARG A C 1
ATOM 840 O O . ARG A 1 111 ? 6.160 9.579 14.622 1.00 47.25 111 ARG A O 1
ATOM 847 N N . GLY A 1 112 ? 5.464 7.573 13.896 1.00 50.12 112 GLY A N 1
ATOM 848 C CA . GLY A 1 112 ? 4.021 7.841 14.001 1.00 50.12 112 GLY A CA 1
ATOM 849 C C . GLY A 1 112 ? 3.364 8.568 12.822 1.00 50.12 112 GLY A C 1
ATOM 850 O O . GLY A 1 112 ? 2.148 8.746 12.846 1.00 50.12 112 GLY A O 1
ATOM 851 N N . GLU A 1 113 ? 4.109 8.950 11.780 1.00 54.69 113 GLU A N 1
ATOM 852 C CA . GLU A 1 113 ? 3.513 9.535 10.572 1.00 54.69 113 GLU A CA 1
ATOM 853 C C . GLU A 1 113 ? 2.818 8.444 9.737 1.00 54.69 113 GLU A C 1
ATOM 855 O O . GLU A 1 113 ? 3.453 7.535 9.194 1.00 54.69 113 GLU A O 1
ATOM 860 N N . ARG A 1 114 ? 1.490 8.527 9.644 1.00 64.44 114 ARG A N 1
ATOM 861 C CA . ARG A 1 114 ? 0.668 7.607 8.851 1.00 64.44 114 ARG A CA 1
ATOM 862 C C . ARG A 1 114 ? 0.767 7.966 7.375 1.00 64.44 114 ARG A C 1
ATOM 864 O O . ARG A 1 114 ? 0.597 9.123 6.997 1.00 64.44 114 ARG A O 1
ATOM 871 N N . VAL A 1 115 ? 1.009 6.962 6.540 1.00 76.00 115 VAL A N 1
ATOM 872 C CA . VAL A 1 115 ? 1.214 7.148 5.106 1.00 76.00 115 VAL A CA 1
ATOM 873 C C . VAL A 1 115 ? -0.041 6.743 4.340 1.00 76.00 115 VAL A C 1
ATOM 875 O O . VAL A 1 115 ? -0.419 5.578 4.336 1.00 76.00 115 VAL A O 1
ATOM 878 N N . CYS A 1 116 ? -0.646 7.702 3.645 1.00 81.00 116 CYS A N 1
ATOM 879 C CA . CYS A 1 116 ? -1.815 7.507 2.789 1.00 81.00 116 CYS A CA 1
ATOM 880 C C . CYS A 1 116 ? -1.622 8.197 1.431 1.00 81.00 116 CYS A C 1
ATOM 882 O O . CYS A 1 116 ? -0.846 9.150 1.296 1.00 81.00 116 CYS A O 1
ATOM 884 N N . ALA A 1 117 ? -2.326 7.723 0.408 1.00 81.69 117 ALA A N 1
ATOM 885 C CA . ALA A 1 117 ? -2.402 8.341 -0.906 1.00 81.69 117 ALA A CA 1
ATOM 886 C C . ALA A 1 117 ? -3.208 9.645 -0.821 1.00 81.69 117 ALA A C 1
ATOM 888 O O . ALA A 1 117 ? -4.229 9.716 -0.140 1.00 81.69 117 ALA A O 1
ATOM 889 N N . GLY A 1 118 ? -2.731 10.700 -1.482 1.00 70.94 118 GLY A N 1
ATOM 890 C CA . GLY A 1 118 ? -3.407 11.999 -1.507 1.00 70.94 118 GLY A CA 1
ATOM 891 C C . GLY A 1 118 ? -4.389 12.110 -2.667 1.00 70.94 118 GLY A C 1
ATOM 892 O O . GLY A 1 118 ? -4.204 11.479 -3.701 1.00 70.94 118 GLY A O 1
ATOM 893 N N . THR A 1 119 ? -5.406 12.956 -2.510 1.00 60.16 119 THR A N 1
ATOM 894 C CA . THR A 1 119 ? -6.423 13.237 -3.540 1.00 60.16 119 THR A CA 1
ATOM 895 C C . THR A 1 119 ? -6.072 14.430 -4.440 1.00 60.16 119 THR A C 1
ATOM 897 O O . THR A 1 119 ? -6.714 14.635 -5.466 1.00 60.16 119 THR A O 1
ATOM 900 N N . HIS A 1 120 ? -5.059 15.227 -4.077 1.00 44.94 120 HIS A N 1
ATOM 901 C CA . HIS A 1 120 ? -4.664 16.440 -4.797 1.00 44.94 120 HIS A CA 1
ATOM 902 C C . HIS A 1 120 ? -3.385 16.220 -5.615 1.00 44.94 120 HIS A C 1
ATOM 904 O O . HIS A 1 120 ? -2.274 16.365 -5.110 1.00 44.94 120 HIS A O 1
ATOM 910 N N . GLY A 1 121 ? -3.558 15.891 -6.893 1.00 43.19 121 GLY A N 1
ATOM 911 C CA . GLY A 1 121 ? -2.483 15.762 -7.876 1.00 43.19 121 GLY A CA 1
ATOM 912 C C . GLY A 1 121 ? -2.928 14.853 -9.013 1.00 43.19 121 GLY A C 1
ATOM 913 O O . GLY A 1 121 ? -3.398 13.749 -8.765 1.00 43.19 121 GLY A O 1
ATOM 914 N N . ALA A 1 122 ? -2.843 15.336 -10.252 1.00 39.56 122 ALA A N 1
ATOM 915 C CA . ALA A 1 122 ? -3.110 14.546 -11.447 1.00 39.56 122 ALA A CA 1
ATOM 916 C C . ALA A 1 122 ? -2.240 13.283 -11.427 1.00 39.56 122 ALA A C 1
ATOM 918 O O . ALA A 1 122 ? -1.023 13.378 -11.547 1.00 39.56 122 ALA A O 1
ATOM 919 N N . GLY A 1 123 ? -2.874 12.134 -11.216 1.00 41.62 123 GLY A N 1
ATOM 920 C CA . GLY A 1 123 ? -2.159 10.879 -11.069 1.00 41.62 123 GLY A CA 1
ATOM 921 C C . GLY A 1 123 ? -2.892 9.920 -10.152 1.00 41.62 123 GLY A C 1
ATOM 922 O O . GLY A 1 123 ? -2.478 9.669 -9.025 1.00 41.62 123 GLY A O 1
ATOM 923 N N . ILE A 1 124 ? -3.922 9.268 -10.682 1.00 42.31 124 ILE A N 1
ATOM 924 C CA . ILE A 1 124 ? -4.037 7.818 -10.488 1.00 42.31 124 ILE A CA 1
ATOM 925 C C . ILE A 1 124 ? -2.746 7.195 -11.058 1.00 42.31 124 ILE A C 1
ATOM 927 O O . ILE A 1 124 ? -2.727 6.674 -12.170 1.00 42.31 124 ILE A O 1
ATOM 931 N N . ASP A 1 125 ? -1.618 7.419 -10.375 1.00 43.44 125 ASP A N 1
ATOM 932 C CA . ASP A 1 125 ? -0.296 7.178 -10.929 1.00 43.44 125 ASP A CA 1
ATOM 933 C C . ASP A 1 125 ? -0.166 5.683 -11.163 1.00 43.44 125 ASP A C 1
ATOM 935 O O . ASP A 1 125 ? -0.419 4.859 -10.282 1.00 43.44 125 ASP A O 1
ATOM 939 N N . SER A 1 126 ? 0.175 5.362 -12.405 1.00 39.16 126 SER A N 1
ATOM 940 C CA . SER A 1 126 ? 0.231 4.033 -12.993 1.00 39.16 126 SER A CA 1
ATOM 941 C C . SER A 1 126 ? 1.334 3.187 -12.352 1.00 39.16 126 SER A C 1
ATOM 943 O O . SER A 1 126 ? 2.309 2.817 -12.999 1.00 39.16 126 SER A O 1
ATOM 945 N N . ALA A 1 127 ? 1.176 2.829 -11.076 1.00 43.72 127 ALA A N 1
ATOM 946 C CA . ALA A 1 127 ? 2.051 1.925 -10.332 1.00 43.72 127 ALA A CA 1
ATOM 947 C C . ALA A 1 127 ? 1.963 0.466 -10.830 1.00 43.72 127 ALA A C 1
ATOM 949 O O . ALA A 1 127 ? 2.375 -0.458 -10.137 1.00 43.72 127 ALA A O 1
ATOM 950 N N . SER A 1 128 ? 1.463 0.253 -12.049 1.00 35.09 128 SER A N 1
ATOM 951 C CA . SER A 1 128 ? 1.431 -1.022 -12.764 1.00 35.09 128 SER A CA 1
ATOM 952 C C . SER A 1 128 ? 2.819 -1.508 -13.200 1.00 35.09 128 SER A C 1
ATOM 954 O O . SER A 1 128 ? 2.913 -2.508 -13.905 1.00 35.09 128 SER A O 1
ATOM 956 N N . ARG A 1 129 ? 3.905 -0.828 -12.803 1.00 39.03 129 ARG A N 1
ATOM 957 C CA . ARG A 1 129 ? 5.270 -1.322 -13.009 1.00 39.03 129 ARG A CA 1
ATOM 958 C C . ARG A 1 129 ? 6.261 -0.826 -11.957 1.00 39.03 129 ARG A C 1
ATOM 960 O O . ARG A 1 129 ? 7.335 -0.342 -12.290 1.00 39.03 129 ARG A O 1
ATOM 967 N N . VAL A 1 130 ? 5.909 -0.938 -10.678 1.00 41.75 130 VAL A N 1
ATOM 968 C CA . VAL A 1 130 ? 6.951 -0.988 -9.646 1.00 41.75 130 VAL A CA 1
ATOM 969 C C . VAL A 1 130 ? 7.410 -2.441 -9.568 1.00 41.75 130 VAL A C 1
ATOM 971 O O . VAL A 1 130 ? 6.853 -3.231 -8.812 1.00 41.75 130 VAL A O 1
ATOM 974 N N . GLN A 1 131 ? 8.352 -2.820 -10.435 1.00 32.69 131 GLN A N 1
ATOM 975 C CA . GLN A 1 131 ? 9.062 -4.088 -10.289 1.00 32.69 131 GLN A CA 1
ATOM 976 C C . GLN A 1 131 ? 9.966 -3.939 -9.063 1.00 32.69 131 GLN A C 1
ATOM 978 O O . GLN A 1 131 ? 11.031 -3.336 -9.127 1.00 32.69 131 GLN A O 1
ATOM 983 N N . PHE A 1 132 ? 9.479 -4.402 -7.915 1.00 35.38 132 PHE A N 1
ATOM 984 C CA . PHE A 1 132 ? 10.371 -4.851 -6.859 1.00 35.38 132 PHE A CA 1
ATOM 985 C C . PHE A 1 132 ? 10.822 -6.239 -7.297 1.00 35.38 132 PHE A C 1
ATOM 987 O O . PHE A 1 132 ? 10.034 -7.182 -7.243 1.00 35.38 132 PHE A O 1
ATOM 994 N N . GLU A 1 133 ? 12.023 -6.310 -7.860 1.00 30.50 133 GLU A N 1
ATOM 995 C CA . GLU A 1 133 ? 12.730 -7.580 -8.031 1.00 30.50 133 GLU A CA 1
ATOM 996 C C . GLU A 1 133 ? 13.144 -8.142 -6.665 1.00 30.50 133 GLU A C 1
ATOM 998 O O . GLU A 1 133 ? 13.495 -7.331 -5.770 1.00 30.50 133 GLU A O 1
#

Organism: Anopheles gambiae (NCBI:txid7165)

Solvent-accessible surface area (backbone atoms only — not comparable to full-atom values): 8311 Å² total; per-residue (Å²): 111,73,69,58,54,51,50,53,53,51,51,51,51,52,52,50,52,54,56,54,55,62,75,64,53,74,82,74,68,56,46,55,66,56,79,46,86,76,94,66,87,79,71,94,69,71,82,73,54,80,18,51,58,37,22,37,23,44,31,25,38,50,60,87,94,44,73,44,86,70,41,62,32,32,22,62,46,101,90,42,70,51,62,60,63,76,76,50,39,51,101,92,41,75,56,58,68,92,36,56,47,78,47,73,42,69,35,86,71,67,84,85,63,52,63,18,52,48,89,87,64,98,59,92,63,78,65,88,71,65,71,79,126

Mean predicted aligned error: 12.38 Å

Foldseek 3Di:
DVVVVVVVVVVVVVVVVVVVVVVPPPLPQPEADQPDDDPDDDDPDDADDARRQQQKKWKWFDDPPDTHTQFIWGAADPPDTHTDPVSQADPVGGHDPVGIDMGGGDRPDPPRHDYGHDPPDPDVPPVVDNPPD

pLDDT: mean 76.73, std 17.57, range [30.5, 95.75]

Nearest PDB structures (foldseek):
  2d26-assembly1_C  TM=9.023E-01  e=1.891E-02  Sus scrofa
  1esa-assembly1_A  TM=7.389E-01  e=1.085E-02  Sus scrofa
  1pyt-assembly1_C  TM=7.296E-01  e=2.738E-02  Bos taurus
  2xxl-assembly2_B  TM=6.244E-01  e=5.858E-03  Drosophila melanogaster
  5vta-assembly1_K  TM=2.398E-01  e=2.795E+00  Mus musculus